Protein AF-A0A942MTN1-F1 (afdb_monomer_lite)

Foldseek 3Di:
DVVVVVVVVVVVVVVVVVVVVVLVVVLVVVLVPDDVVCSVVSVVVSVVCVVVVVVCCVVVVD

Structure (mmCIF, N/CA/C/O backbone):
data_AF-A0A942MTN1-F1
#
_entry.id   AF-A0A942MTN1-F1
#
loop_
_atom_site.group_PDB
_atom_site.id
_atom_site.type_symbol
_atom_site.label_atom_id
_atom_site.label_alt_id
_atom_site.label_comp_id
_atom_site.label_asym_id
_atom_site.label_entity_id
_atom_site.label_seq_id
_atom_site.pdbx_PDB_ins_code
_atom_site.Cartn_x
_atom_site.Cartn_y
_atom_site.Cartn_z
_atom_site.occupancy
_atom_site.B_iso_or_equiv
_atom_site.auth_seq_id
_atom_site.auth_comp_id
_atom_site.auth_asym_id
_atom_site.auth_atom_id
_atom_site.pdbx_PDB_model_num
ATOM 1 N N . MET A 1 1 ? 24.681 2.690 -18.829 1.00 63.59 1 MET A N 1
ATOM 2 C CA . MET A 1 1 ? 23.272 2.547 -19.253 1.00 63.59 1 MET A CA 1
ATOM 3 C C . MET A 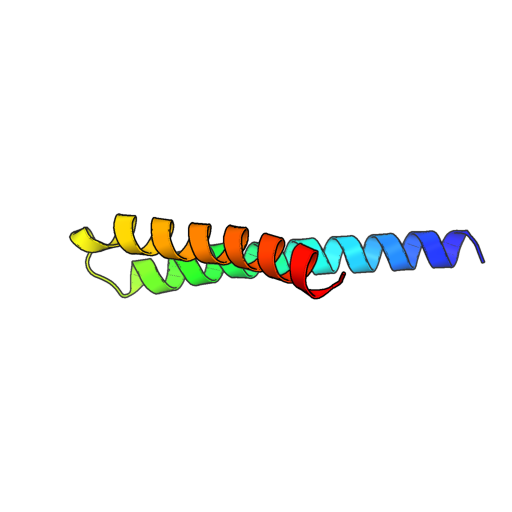1 1 ? 22.577 1.485 -18.405 1.00 63.59 1 MET A C 1
ATOM 5 O O . MET A 1 1 ? 21.695 1.854 -17.651 1.00 63.59 1 MET A O 1
ATOM 9 N N . GLU A 1 2 ? 23.070 0.241 -18.391 1.00 75.88 2 GLU A N 1
ATOM 10 C CA . GLU A 1 2 ? 22.602 -0.865 -17.520 1.00 75.88 2 GLU A CA 1
ATOM 11 C C . GLU A 1 2 ? 22.462 -0.490 -16.028 1.00 75.88 2 GLU A C 1
ATOM 13 O O . GLU A 1 2 ? 21.425 -0.730 -15.418 1.00 75.88 2 GLU A O 1
ATOM 18 N N . LEU A 1 3 ? 23.474 0.170 -15.445 1.00 82.44 3 LEU A N 1
ATOM 19 C CA . LEU A 1 3 ? 23.442 0.568 -14.029 1.00 82.44 3 LEU A CA 1
ATOM 20 C C . LEU A 1 3 ? 22.355 1.615 -13.724 1.00 82.44 3 LEU A C 1
ATOM 22 O O . LEU A 1 3 ? 21.769 1.583 -12.649 1.00 82.44 3 LEU A O 1
ATOM 26 N N . SER A 1 4 ? 22.064 2.517 -14.671 1.00 87.38 4 SER A N 1
ATOM 27 C CA . SER A 1 4 ? 20.986 3.504 -14.506 1.00 87.38 4 SER A CA 1
ATOM 28 C C . SER A 1 4 ? 19.641 2.795 -14.449 1.00 87.38 4 SER A C 1
ATOM 30 O O . SER A 1 4 ? 18.889 3.003 -13.510 1.00 87.38 4 SER A O 1
ATOM 32 N N . ILE A 1 5 ? 19.399 1.865 -15.380 1.00 91.12 5 ILE A N 1
ATOM 33 C CA . ILE A 1 5 ? 18.160 1.081 -15.436 1.00 91.12 5 ILE A CA 1
ATOM 34 C C . ILE A 1 5 ? 17.962 0.279 -14.143 1.00 91.12 5 ILE A C 1
ATOM 36 O O . ILE A 1 5 ? 16.853 0.230 -13.612 1.00 91.12 5 ILE A O 1
ATOM 40 N N . ALA A 1 6 ? 19.028 -0.319 -13.601 1.00 90.50 6 ALA A N 1
ATOM 41 C CA . ALA A 1 6 ? 18.962 -1.053 -12.339 1.00 90.50 6 ALA A CA 1
ATOM 42 C C . ALA A 1 6 ? 18.603 -0.144 -11.148 1.00 90.50 6 ALA A C 1
ATOM 44 O O . ALA A 1 6 ? 17.763 -0.512 -10.327 1.00 90.50 6 ALA A O 1
ATOM 45 N N . ILE A 1 7 ? 19.197 1.050 -11.067 1.00 93.94 7 ILE A N 1
ATOM 46 C CA . ILE A 1 7 ? 18.910 2.034 -10.013 1.00 93.94 7 ILE A CA 1
ATOM 47 C C . ILE A 1 7 ? 17.480 2.574 -10.143 1.00 93.94 7 ILE A C 1
ATOM 49 O O . ILE A 1 7 ? 16.758 2.621 -9.148 1.00 93.94 7 ILE A O 1
ATOM 53 N N . ASP A 1 8 ? 17.046 2.904 -11.359 1.00 93.81 8 ASP A N 1
ATOM 54 C CA . ASP A 1 8 ? 15.692 3.387 -11.641 1.00 93.81 8 ASP A CA 1
ATOM 55 C C . ASP A 1 8 ? 14.644 2.318 -11.291 1.00 93.81 8 ASP A C 1
ATOM 57 O O . ASP A 1 8 ? 13.634 2.607 -10.649 1.00 93.81 8 ASP A O 1
ATOM 61 N N . THR A 1 9 ? 14.918 1.052 -11.619 1.00 92.44 9 THR A N 1
ATOM 62 C CA . THR A 1 9 ? 14.047 -0.080 -11.263 1.00 92.44 9 THR A CA 1
ATOM 63 C C . THR A 1 9 ? 13.967 -0.268 -9.749 1.00 92.44 9 THR A C 1
ATOM 65 O O . THR A 1 9 ? 12.876 -0.428 -9.205 1.00 92.44 9 THR A O 1
ATOM 68 N N . MET A 1 10 ? 15.100 -0.205 -9.042 1.00 93.75 10 MET A N 1
ATOM 69 C CA . MET A 1 10 ? 15.131 -0.285 -7.578 1.00 93.75 10 MET A CA 1
ATOM 70 C C . MET A 1 10 ? 14.347 0.856 -6.925 1.00 93.75 10 MET A C 1
ATOM 72 O O . MET A 1 10 ? 13.602 0.622 -5.973 1.00 93.75 10 MET A O 1
ATOM 76 N N . TRP A 1 11 ? 14.478 2.077 -7.449 1.00 94.12 11 TRP A N 1
ATOM 77 C CA . TRP A 1 11 ? 13.733 3.237 -6.967 1.00 94.12 11 TRP A CA 1
ATOM 78 C C . TRP A 1 11 ? 12.223 3.057 -7.146 1.00 94.12 11 TRP A C 1
ATOM 80 O O . TRP A 1 11 ? 11.459 3.265 -6.203 1.00 94.12 11 TRP A O 1
ATOM 90 N N . VAL A 1 12 ? 11.787 2.605 -8.324 1.00 94.75 12 VAL A N 1
ATOM 91 C CA . VAL A 1 12 ? 10.368 2.344 -8.608 1.00 94.75 12 VAL A CA 1
ATOM 92 C C . VAL A 1 12 ? 9.818 1.215 -7.734 1.00 94.75 12 VAL A C 1
ATOM 94 O O . VAL A 1 12 ? 8.708 1.338 -7.221 1.00 94.75 12 VAL A O 1
ATOM 97 N N . LEU A 1 13 ? 10.582 0.144 -7.499 1.00 93.75 13 LEU A N 1
ATOM 98 C CA . LEU A 1 13 ? 10.173 -0.945 -6.603 1.00 93.75 13 LEU A CA 1
ATOM 99 C C . LEU A 1 13 ? 10.025 -0.473 -5.152 1.00 93.75 13 LEU A C 1
ATOM 101 O O . LEU A 1 13 ? 9.054 -0.829 -4.482 1.00 93.75 13 LEU A O 1
ATOM 105 N N . LEU A 1 14 ? 10.951 0.362 -4.676 1.00 95.69 14 LEU A N 1
ATOM 106 C CA . LEU A 1 14 ? 10.869 0.957 -3.344 1.00 95.69 14 LEU A CA 1
ATOM 107 C C . LEU A 1 14 ? 9.647 1.879 -3.225 1.00 95.69 14 LEU A C 1
ATOM 109 O O . LEU A 1 14 ? 8.895 1.784 -2.256 1.00 95.69 14 LEU A O 1
ATOM 113 N N . ALA A 1 15 ? 9.402 2.719 -4.233 1.00 94.69 15 ALA A N 1
ATOM 114 C CA . ALA A 1 15 ? 8.214 3.562 -4.296 1.00 94.69 15 ALA A CA 1
ATOM 115 C C . ALA A 1 15 ? 6.920 2.726 -4.300 1.00 94.69 15 ALA A C 1
ATOM 117 O O . ALA A 1 15 ? 5.993 3.031 -3.551 1.00 94.69 15 ALA A O 1
ATOM 118 N N . ALA A 1 16 ? 6.870 1.634 -5.066 1.00 92.12 16 ALA A N 1
ATOM 119 C CA . ALA A 1 16 ? 5.723 0.727 -5.103 1.00 92.12 16 ALA A CA 1
ATOM 120 C C . ALA A 1 16 ? 5.452 0.077 -3.735 1.00 92.12 16 ALA A C 1
ATOM 122 O O . ALA A 1 16 ? 4.298 -0.008 -3.309 1.00 92.12 16 ALA A O 1
ATOM 123 N N . TYR A 1 17 ? 6.501 -0.320 -3.008 1.00 91.19 17 TYR A N 1
ATOM 124 C CA . TYR A 1 17 ? 6.367 -0.854 -1.651 1.00 91.19 17 TYR A CA 1
ATOM 125 C C . TYR A 1 17 ? 5.809 0.186 -0.667 1.00 91.19 17 TYR A C 1
ATOM 127 O O . TYR A 1 17 ? 4.922 -0.124 0.130 1.00 91.19 17 TYR A O 1
ATOM 135 N N . LEU A 1 18 ? 6.273 1.436 -0.749 1.00 91.44 18 LEU A N 1
ATOM 136 C CA . LEU A 1 18 ? 5.757 2.531 0.079 1.00 91.44 18 LEU A CA 1
ATOM 137 C C . LEU A 1 18 ? 4.275 2.813 -0.202 1.00 91.44 18 LEU A C 1
ATOM 139 O O . LEU A 1 18 ? 3.504 3.007 0.736 1.00 91.44 18 LEU A O 1
ATOM 143 N N . VAL A 1 19 ? 3.859 2.775 -1.471 1.00 91.56 19 VAL A N 1
ATOM 144 C CA . VAL A 1 19 ? 2.447 2.925 -1.860 1.00 91.56 19 VAL A CA 1
ATOM 145 C C . VAL A 1 19 ? 1.604 1.766 -1.326 1.00 91.56 19 VAL A C 1
ATOM 147 O O . VAL A 1 19 ? 0.526 1.999 -0.782 1.00 91.56 19 VAL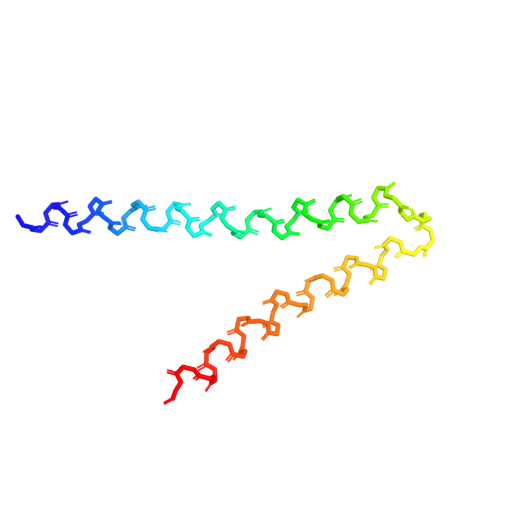 A O 1
ATOM 150 N N . PHE A 1 20 ? 2.102 0.527 -1.385 1.00 87.88 20 PHE A N 1
ATOM 151 C CA . PHE A 1 20 ? 1.398 -0.620 -0.804 1.00 87.88 20 PHE A CA 1
ATOM 152 C C . PHE A 1 20 ? 1.160 -0.444 0.706 1.00 87.88 20 PHE A C 1
ATOM 154 O O . PHE A 1 20 ? 0.078 -0.742 1.217 1.00 87.88 20 PHE A O 1
ATOM 161 N N . LEU A 1 21 ? 2.136 0.125 1.415 1.00 89.00 21 LEU A N 1
ATOM 162 C CA . LEU A 1 21 ? 2.045 0.405 2.847 1.00 89.00 21 LEU A CA 1
ATOM 163 C C . LEU A 1 21 ? 0.962 1.453 3.187 1.00 89.00 21 LEU A C 1
ATOM 165 O O . LEU A 1 21 ? 0.401 1.415 4.286 1.00 89.00 21 LEU A O 1
ATOM 169 N N . MET A 1 22 ? 0.575 2.323 2.243 1.00 90.44 22 MET A N 1
ATOM 170 C CA . MET A 1 22 ? -0.525 3.282 2.435 1.00 90.44 22 MET A CA 1
ATOM 171 C C . MET A 1 22 ? -1.873 2.590 2.658 1.00 90.44 22 MET A C 1
ATOM 173 O O . MET A 1 22 ? -2.687 3.089 3.433 1.00 90.44 22 MET A O 1
ATOM 177 N N . HIS A 1 23 ? -2.112 1.421 2.056 1.00 86.44 23 HIS A N 1
ATOM 178 C CA . HIS A 1 23 ? -3.357 0.685 2.278 1.00 86.44 23 HIS A CA 1
ATOM 179 C C . HIS A 1 23 ? -3.469 0.156 3.713 1.00 86.44 23 HIS A C 1
ATOM 181 O O . HIS A 1 23 ? -4.549 0.207 4.307 1.00 86.44 23 HIS A O 1
ATOM 187 N N . ALA A 1 24 ? -2.360 -0.304 4.301 1.00 85.56 24 ALA A N 1
ATOM 188 C CA . ALA A 1 24 ? -2.317 -0.701 5.708 1.00 85.56 24 ALA A CA 1
ATOM 189 C C . ALA A 1 24 ? -2.501 0.512 6.638 1.00 85.56 24 ALA A C 1
ATOM 191 O O . ALA A 1 24 ? -3.272 0.441 7.597 1.00 85.56 24 ALA A O 1
ATOM 192 N N . GLY A 1 25 ? -1.865 1.644 6.315 1.00 88.12 25 GLY A N 1
ATOM 193 C CA . GLY A 1 25 ? -2.038 2.900 7.048 1.00 88.12 25 GLY A CA 1
ATOM 194 C C . GLY A 1 25 ? -3.486 3.395 7.040 1.00 88.12 25 GLY A C 1
ATOM 195 O O . GLY A 1 25 ? -4.041 3.711 8.090 1.00 88.12 25 GLY A O 1
ATOM 196 N N . PHE A 1 26 ? -4.136 3.382 5.876 1.00 84.69 26 PHE A N 1
ATOM 197 C CA . PHE A 1 26 ? -5.536 3.778 5.732 1.00 84.69 26 PHE A CA 1
ATOM 198 C C . PHE A 1 26 ? -6.479 2.861 6.521 1.00 84.69 26 PHE A C 1
ATOM 200 O O . PHE A 1 26 ? -7.341 3.346 7.249 1.00 84.69 26 PHE A O 1
ATOM 207 N N . THR A 1 27 ? -6.236 1.547 6.479 1.00 86.81 27 THR A N 1
ATOM 208 C CA . THR A 1 27 ? -6.986 0.561 7.279 1.00 86.81 27 THR A CA 1
ATOM 209 C C . THR A 1 27 ? -6.931 0.891 8.767 1.00 86.81 27 THR A C 1
ATOM 211 O O . THR A 1 27 ? -7.957 0.909 9.442 1.00 86.81 27 THR A O 1
ATOM 214 N N . MET A 1 28 ? -5.732 1.170 9.290 1.00 86.00 28 MET A N 1
ATOM 215 C CA . MET A 1 28 ? -5.539 1.490 10.704 1.00 86.00 28 MET A CA 1
ATOM 216 C C . MET A 1 28 ? -6.265 2.783 11.099 1.00 86.00 28 MET A C 1
ATOM 218 O O . MET A 1 28 ? -6.886 2.827 12.161 1.00 86.00 28 MET A O 1
ATOM 222 N N . LEU A 1 29 ? -6.235 3.806 10.240 1.0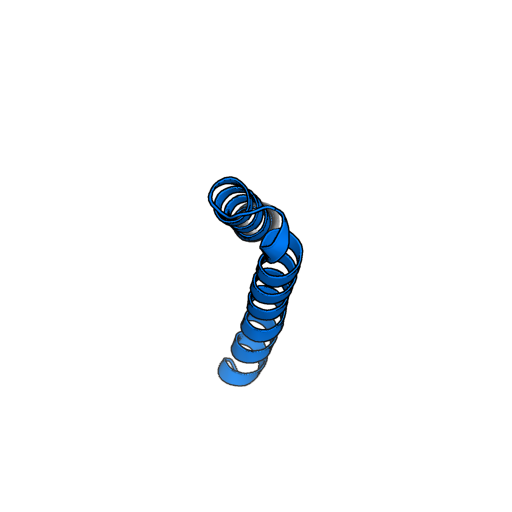0 88.56 29 LEU A N 1
ATOM 223 C CA . LEU A 1 29 ? -6.961 5.057 10.466 1.00 88.56 29 LEU A CA 1
ATOM 224 C C . LEU A 1 29 ? -8.481 4.837 10.479 1.00 88.56 29 LEU A C 1
ATOM 226 O O . LEU A 1 29 ? -9.149 5.273 11.415 1.00 88.56 29 LEU A O 1
ATOM 230 N N . GLU A 1 30 ? -9.035 4.120 9.499 1.00 84.62 30 GLU A N 1
ATOM 231 C CA . GLU A 1 30 ? -10.477 3.847 9.432 1.00 84.62 30 GLU A CA 1
ATOM 232 C C . GLU A 1 30 ? -10.981 3.052 10.643 1.00 84.62 30 GLU A C 1
ATOM 234 O O . GLU A 1 30 ? -12.056 3.344 11.174 1.00 84.62 30 GLU A O 1
ATOM 239 N N . ILE A 1 31 ? -10.194 2.084 11.121 1.00 86.94 31 ILE A N 1
ATOM 240 C CA . ILE A 1 31 ? -10.504 1.311 12.332 1.00 86.94 31 ILE A CA 1
ATOM 241 C C . ILE A 1 31 ? -10.435 2.186 13.582 1.00 86.94 31 ILE A C 1
ATOM 243 O O . ILE A 1 31 ? -11.284 2.052 14.459 1.00 86.94 31 ILE A O 1
ATOM 247 N N . GLY A 1 32 ? -9.457 3.093 13.667 1.00 85.69 32 GLY A N 1
ATOM 248 C CA . GLY A 1 32 ? -9.293 3.998 14.808 1.00 85.69 32 GLY A CA 1
ATOM 249 C C . GLY A 1 32 ? -10.483 4.940 15.015 1.00 85.69 32 GLY A C 1
ATOM 250 O O . GLY A 1 32 ? -10.815 5.266 16.153 1.00 85.69 32 GLY A O 1
ATOM 251 N N . PHE A 1 33 ? -11.169 5.328 13.935 1.00 82.88 33 PHE A N 1
ATOM 252 C CA . PHE A 1 33 ? -12.359 6.187 13.990 1.00 82.88 33 PHE A CA 1
ATOM 253 C C . PHE A 1 33 ? -13.690 5.428 14.055 1.00 82.88 33 PHE A C 1
ATOM 255 O O . PHE A 1 33 ? -14.749 6.046 14.193 1.00 82.88 33 PHE A O 1
ATOM 262 N N . THR A 1 34 ? -13.683 4.096 13.974 1.00 82.25 34 THR A N 1
ATOM 263 C CA . THR A 1 34 ? -14.905 3.285 14.005 1.00 82.25 34 THR A CA 1
ATOM 264 C C . THR A 1 34 ? -15.026 2.458 15.279 1.00 82.25 34 THR A C 1
ATOM 266 O O . THR A 1 34 ? -14.069 2.183 15.995 1.00 82.25 34 THR A O 1
ATOM 269 N N . ARG A 1 35 ? -16.263 2.073 15.629 1.00 81.50 35 ARG A N 1
ATOM 270 C CA . ARG A 1 35 ? -16.494 1.260 16.831 1.00 81.50 35 ARG A CA 1
ATOM 271 C C . ARG A 1 35 ? -15.805 -0.095 16.685 1.00 81.50 35 ARG A C 1
ATOM 273 O O . ARG A 1 35 ? -15.978 -0.752 15.660 1.00 81.50 35 ARG A O 1
ATOM 280 N N . ALA A 1 36 ? -15.187 -0.571 17.765 1.00 78.06 36 ALA A N 1
ATOM 281 C CA . ALA A 1 36 ? -14.468 -1.848 17.816 1.00 78.06 36 ALA A CA 1
ATOM 282 C C . ALA A 1 36 ? -15.264 -3.045 17.254 1.00 78.06 36 ALA A C 1
ATOM 284 O O . ALA A 1 36 ? -14.700 -3.900 16.579 1.00 78.06 36 ALA A O 1
ATOM 285 N N . LYS A 1 37 ? -16.593 -3.068 17.436 1.00 84.75 37 LYS A N 1
ATOM 286 C CA . LYS A 1 37 ? -17.471 -4.121 16.890 1.00 84.75 37 LYS A CA 1
ATOM 287 C C . LYS A 1 37 ? -17.489 -4.215 15.354 1.00 84.75 37 LYS A C 1
ATOM 289 O O . LYS A 1 37 ? -17.834 -5.261 14.821 1.00 84.75 37 LYS A O 1
ATOM 294 N N . ASN A 1 38 ? -17.121 -3.143 14.650 1.00 82.38 38 ASN A N 1
ATOM 295 C CA . ASN A 1 38 ? -17.099 -3.070 13.187 1.00 82.38 38 ASN A CA 1
ATOM 296 C C . ASN A 1 38 ? -15.674 -3.107 12.606 1.00 82.38 38 ASN A C 1
ATOM 298 O O . ASN A 1 38 ? -15.532 -3.152 11.386 1.00 82.38 38 ASN A O 1
ATOM 302 N N . ALA A 1 39 ? -14.636 -3.117 13.451 1.00 81.62 39 ALA A N 1
ATOM 303 C CA . ALA A 1 39 ? -13.233 -3.073 13.033 1.00 81.62 39 ALA A CA 1
ATOM 304 C C . ALA A 1 39 ? -12.872 -4.225 12.081 1.00 81.62 39 ALA A C 1
ATOM 306 O O . ALA A 1 39 ? -12.304 -4.002 11.016 1.00 81.62 39 ALA A O 1
ATOM 307 N N . VAL A 1 40 ? -13.290 -5.451 12.416 1.00 83.81 40 VAL A N 1
ATOM 308 C C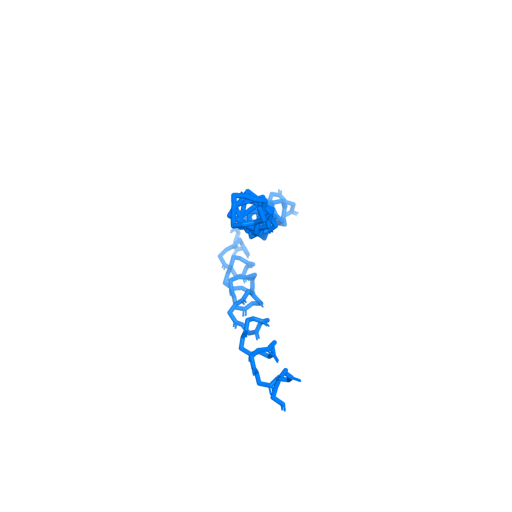A . VAL A 1 40 ? -13.045 -6.649 11.590 1.00 83.81 40 VAL A CA 1
ATOM 309 C C . VAL A 1 40 ? -13.680 -6.514 10.204 1.00 83.81 40 VAL A C 1
ATOM 311 O O . VAL A 1 40 ? -13.066 -6.852 9.198 1.00 83.81 40 VAL A O 1
ATOM 314 N N . ASN A 1 41 ? -14.889 -5.955 10.129 1.00 86.75 41 ASN A N 1
ATOM 315 C CA . ASN A 1 41 ? -15.588 -5.770 8.859 1.00 86.75 41 ASN A CA 1
ATOM 316 C C . ASN A 1 41 ? -14.902 -4.724 7.959 1.00 86.75 41 ASN A C 1
ATOM 318 O O . ASN A 1 41 ? -14.984 -4.817 6.739 1.00 86.75 41 ASN A O 1
ATOM 322 N N . ILE A 1 42 ? -14.222 -3.739 8.549 1.00 86.19 42 ILE A N 1
ATOM 323 C CA . ILE A 1 42 ? -13.485 -2.697 7.821 1.00 86.19 42 ILE A CA 1
ATOM 324 C C . ILE A 1 42 ? -12.154 -3.239 7.300 1.00 86.19 42 ILE A C 1
ATOM 326 O O . ILE A 1 42 ? -11.863 -3.070 6.120 1.00 86.19 42 ILE A O 1
ATOM 330 N N . ILE A 1 43 ? -11.409 -3.987 8.123 1.00 85.12 43 ILE A N 1
ATOM 331 C CA . ILE A 1 43 ? -10.180 -4.683 7.695 1.00 85.12 43 ILE A CA 1
ATOM 332 C C . ILE A 1 43 ? -10.469 -5.577 6.489 1.00 85.12 43 ILE A C 1
ATOM 334 O O . ILE A 1 43 ? -9.767 -5.509 5.481 1.00 85.12 43 ILE A O 1
ATOM 338 N N . MET A 1 44 ? -11.528 -6.388 6.579 1.00 83.75 44 MET A N 1
ATOM 339 C CA . MET A 1 44 ? -11.910 -7.309 5.509 1.00 83.75 44 MET A CA 1
ATOM 340 C C . MET A 1 44 ? -12.255 -6.567 4.218 1.00 83.75 44 MET A C 1
ATOM 342 O O . MET A 1 44 ? -11.813 -6.975 3.148 1.00 83.75 44 MET A O 1
ATOM 346 N N . LYS A 1 45 ? -12.997 -5.456 4.304 1.00 84.12 45 LYS A N 1
ATOM 347 C CA . LYS A 1 45 ? -13.302 -4.620 3.136 1.00 84.12 45 LYS A CA 1
ATOM 348 C C . LYS A 1 45 ? -12.045 -4.018 2.525 1.00 84.12 45 LYS A C 1
ATOM 350 O O . LYS A 1 45 ? -11.885 -4.096 1.313 1.00 84.12 45 LYS A O 1
ATOM 355 N N . ASN A 1 46 ? -11.145 -3.463 3.335 1.00 87.81 46 ASN A N 1
ATOM 356 C CA . ASN A 1 46 ? -9.941 -2.839 2.805 1.00 87.81 46 ASN A CA 1
ATOM 357 C C . ASN A 1 46 ? -8.999 -3.866 2.154 1.00 87.81 46 ASN A C 1
ATOM 359 O O . ASN A 1 46 ? -8.495 -3.624 1.061 1.00 87.81 46 ASN A O 1
ATOM 363 N N . MET A 1 47 ? -8.831 -5.049 2.753 1.00 85.12 47 MET A N 1
ATOM 364 C CA . MET A 1 47 ? -8.045 -6.137 2.157 1.00 85.12 47 MET A CA 1
ATOM 365 C C . MET A 1 47 ? -8.635 -6.600 0.817 1.00 85.12 47 MET A C 1
ATOM 367 O O . MET A 1 47 ? -7.900 -6.822 -0.146 1.00 85.12 47 MET A O 1
ATOM 371 N N . LEU A 1 48 ? -9.964 -6.676 0.728 1.00 88.44 48 LEU A N 1
ATOM 372 C CA . LEU A 1 48 ? -10.666 -7.047 -0.497 1.00 88.44 48 LEU A CA 1
ATOM 373 C C . LEU A 1 48 ? -10.503 -5.979 -1.591 1.00 88.44 48 LEU A C 1
ATOM 375 O O . LEU A 1 48 ? -10.302 -6.336 -2.749 1.00 88.44 48 LEU A O 1
ATOM 379 N N . THR A 1 49 ? -10.484 -4.690 -1.239 1.00 86.62 49 THR A N 1
ATOM 380 C CA . THR A 1 49 ? -10.188 -3.594 -2.179 1.00 86.62 49 THR A CA 1
ATOM 381 C C . THR A 1 49 ? -8.774 -3.693 -2.758 1.00 86.62 49 THR A C 1
ATOM 383 O O . THR A 1 49 ? -8.608 -3.487 -3.958 1.00 86.62 49 THR A O 1
ATOM 386 N N . ILE A 1 50 ? -7.765 -4.063 -1.957 1.00 88.25 50 ILE A N 1
ATOM 387 C CA . ILE A 1 50 ? -6.389 -4.277 -2.447 1.00 88.25 50 ILE A CA 1
ATOM 388 C C . ILE A 1 50 ? -6.359 -5.431 -3.462 1.00 88.25 50 ILE A C 1
ATOM 390 O O . ILE A 1 50 ? -5.825 -5.282 -4.561 1.00 88.25 50 ILE A O 1
ATOM 394 N N . SER A 1 51 ? -6.953 -6.580 -3.118 1.00 87.56 51 SER A N 1
ATOM 395 C CA . SER A 1 51 ? -6.955 -7.764 -3.986 1.00 87.56 51 SER A CA 1
ATOM 396 C C . SER A 1 51 ? -7.747 -7.546 -5.274 1.00 87.56 51 SER A C 1
ATOM 398 O O . SER A 1 51 ? -7.271 -7.884 -6.356 1.00 87.56 51 SER A O 1
ATOM 400 N N . VAL A 1 52 ? -8.939 -6.953 -5.179 1.00 90.25 52 VAL A N 1
ATOM 401 C CA . VAL A 1 52 ? -9.764 -6.639 -6.350 1.00 90.25 52 VAL A CA 1
ATOM 402 C C . VAL A 1 52 ? -9.097 -5.564 -7.200 1.00 90.25 52 VAL A C 1
ATOM 404 O O . VAL A 1 52 ? -9.082 -5.722 -8.412 1.00 90.25 52 VAL A O 1
ATOM 407 N N . GLY A 1 53 ? -8.485 -4.539 -6.601 1.00 86.88 53 GLY A N 1
ATOM 408 C CA . GLY A 1 53 ? -7.736 -3.504 -7.320 1.00 86.88 53 GLY A CA 1
ATOM 409 C C . GLY A 1 53 ? -6.565 -4.062 -8.135 1.00 86.88 53 GLY A C 1
ATOM 410 O O . GLY A 1 53 ? -6.364 -3.669 -9.282 1.00 86.88 53 GLY A O 1
ATOM 411 N N . ALA A 1 54 ? -5.825 -5.030 -7.585 1.00 88.19 54 ALA A N 1
ATOM 412 C CA . ALA A 1 54 ? -4.756 -5.711 -8.316 1.00 88.19 54 ALA A CA 1
ATOM 413 C C . ALA A 1 54 ? -5.297 -6.563 -9.480 1.00 88.19 54 ALA A C 1
ATOM 415 O O . ALA A 1 54 ? -4.742 -6.546 -10.580 1.00 88.19 54 ALA A O 1
ATOM 416 N N . LEU A 1 55 ? -6.402 -7.284 -9.259 1.00 89.06 55 LEU A N 1
ATOM 417 C CA . LEU A 1 55 ? -7.043 -8.102 -10.291 1.00 89.06 55 LEU A CA 1
ATOM 418 C C . LEU A 1 55 ? -7.659 -7.250 -11.406 1.00 89.06 55 LEU A C 1
ATOM 420 O O . LEU A 1 55 ? -7.500 -7.583 -12.578 1.00 89.06 55 LEU A O 1
ATOM 424 N N . THR A 1 56 ? -8.330 -6.145 -11.074 1.00 89.81 56 THR A N 1
ATOM 425 C CA . THR A 1 56 ? -8.907 -5.227 -12.066 1.00 89.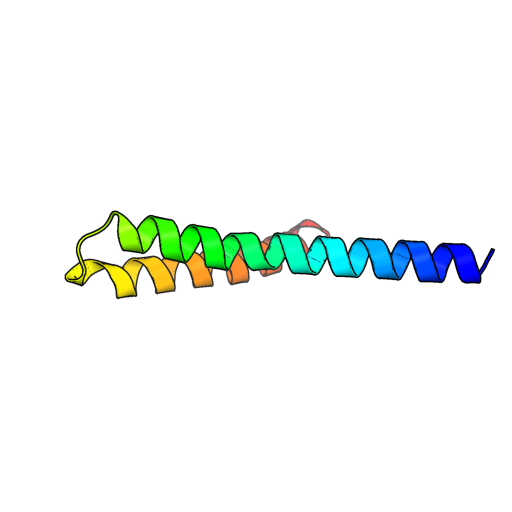81 56 THR A CA 1
ATOM 426 C C . THR A 1 56 ? -7.829 -4.504 -12.856 1.00 89.81 56 THR A C 1
ATOM 428 O O . THR A 1 56 ? -7.994 -4.347 -14.060 1.00 89.81 56 THR A O 1
ATOM 431 N N . PHE A 1 57 ? -6.702 -4.140 -12.238 1.00 86.56 57 PHE A N 1
ATOM 432 C CA . PHE A 1 57 ? -5.544 -3.630 -12.969 1.00 86.56 57 PHE A CA 1
ATOM 433 C C . PHE A 1 57 ? -4.998 -4.677 -13.950 1.00 86.56 57 PHE A C 1
ATOM 435 O O . PHE A 1 57 ? -4.773 -4.366 -15.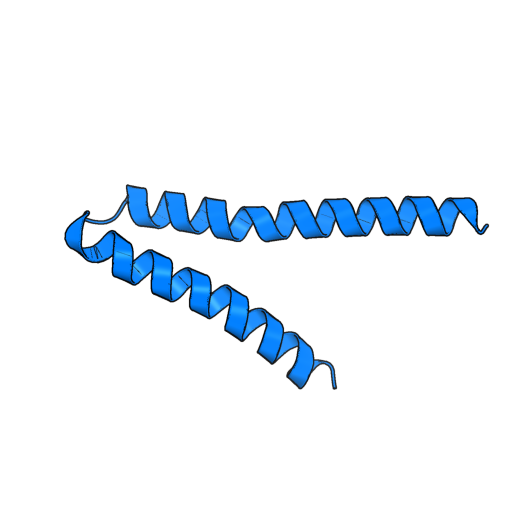115 1.00 86.56 57 PHE A O 1
ATOM 442 N N . PHE A 1 58 ? -4.853 -5.936 -13.529 1.00 86.88 58 PHE A N 1
ATOM 443 C CA . PHE A 1 58 ? -4.340 -6.999 -14.398 1.00 86.88 58 PHE A CA 1
ATOM 444 C C . PHE A 1 58 ? -5.284 -7.345 -15.561 1.00 86.88 58 PHE A C 1
ATOM 446 O O . PHE A 1 58 ? -4.825 -7.604 -16.671 1.00 86.88 58 PHE A O 1
ATOM 453 N N . VAL A 1 59 ? -6.597 -7.348 -15.322 1.00 87.94 59 VAL A N 1
ATOM 454 C CA . VAL A 1 59 ? -7.612 -7.627 -16.351 1.00 87.94 59 VAL A CA 1
ATOM 455 C C . VAL A 1 59 ? -7.839 -6.424 -17.267 1.00 87.94 59 VAL A C 1
ATOM 457 O O . VAL A 1 59 ? -8.000 -6.614 -18.463 1.00 87.94 59 VAL A O 1
ATOM 460 N N . GLY A 1 60 ? -7.851 -5.204 -16.728 1.00 79.50 60 GLY A N 1
ATOM 461 C CA . GLY A 1 60 ? -8.093 -3.974 -17.489 1.00 79.50 60 GLY A CA 1
ATOM 462 C C . GLY A 1 60 ? -6.875 -3.441 -18.248 1.00 79.50 60 GLY A C 1
ATOM 463 O O . GLY A 1 60 ? -7.038 -2.594 -19.117 1.00 79.50 60 GLY A O 1
ATOM 464 N N . THR A 1 61 ? -5.671 -3.927 -17.933 1.00 68.81 61 THR A N 1
ATOM 465 C CA . THR A 1 61 ? -4.424 -3.606 -18.660 1.00 68.81 61 THR A CA 1
ATOM 466 C C . THR A 1 61 ? -4.065 -4.702 -19.686 1.00 68.81 61 THR A C 1
ATOM 468 O O . THR A 1 61 ? -2.946 -4.744 -20.195 1.00 68.81 61 THR A O 1
ATOM 471 N N . ARG A 1 62 ? -5.007 -5.610 -19.979 1.00 52.69 62 ARG A N 1
ATOM 472 C CA . ARG A 1 62 ? -5.034 -6.436 -21.200 1.00 52.69 62 ARG A CA 1
ATOM 473 C C . ARG A 1 62 ? -5.733 -5.658 -22.307 1.00 52.69 62 ARG A C 1
ATOM 475 O O . ARG A 1 62 ? -5.293 -5.816 -23.464 1.00 52.69 62 ARG A O 1
#

Sequence (62 aa):
MELSIAIDTMWVLLAAYLVFLMHAGFTMLEIGFTRAKNAVNIIMKNMLTISVGALTFFVGTR

pLDDT: mean 86.27, std 7.08, range [52.69, 95.69]

Secondary structure (DSSP, 8-state):
-HHHHHHHHHHHHHHHHHHHHHHHHHHHHHHHTS-HHHHHHHHHHHHHHHHHHHHHHHHHT-

Radius of gyration: 16.28 Å; chains: 1; bounding box: 41×14×39 Å